Protein AF-A0A523A9A0-F1 (afdb_monomer_lite)

pLDDT: mean 92.06, std 7.3, range [71.69, 98.31]

Secondary structure (DSSP, 8-state):
----HHHHHHHHHHTT---------SSHHHHHHHHHHH-SSEEEE-SS-SSTTTTT-EEEEE-SHHHHHHHHT-

Foldseek 3Di:
DDDWPVRVQVVCVVVVRDDDDDDDDPDLVRQLVRCVVVADDDKAADGDDDPRVVVVRIDGRQHHSVSSSVSVVD

Sequence (74 aa):
MLLLEQEAKELLEGYGIRTAKGVICGSEEEAVRAARAMGFPVVMKVHGILHKSDVGGVVLNVKSEEEVRSAFRR

Structure (mmCIF, N/CA/C/O backbone):
data_AF-A0A523A9A0-F1
#
_entry.id   AF-A0A523A9A0-F1
#
loop_
_atom_site.group_PDB
_atom_site.id
_atom_site.type_symbol
_atom_site.label_atom_id
_atom_site.label_alt_id
_atom_site.label_comp_id
_atom_site.label_asym_id
_atom_site.label_entity_id
_atom_site.label_seq_id
_atom_site.pdbx_PDB_ins_code
_atom_site.Cartn_x
_atom_site.Cartn_y
_atom_site.Cartn_z
_atom_site.occupancy
_atom_site.B_iso_or_equiv
_atom_site.auth_seq_id
_atom_site.auth_comp_id
_atom_site.auth_asym_id
_atom_site.auth_atom_id
_atom_site.pdbx_PDB_model_num
ATOM 1 N N . MET A 1 1 ? 18.764 3.873 -17.791 1.00 71.69 1 MET A N 1
ATOM 2 C CA . MET A 1 1 ? 17.429 4.498 -17.698 1.00 71.69 1 MET A CA 1
ATOM 3 C C . MET A 1 1 ? 16.559 3.574 -16.865 1.00 71.69 1 MET A C 1
ATOM 5 O O . MET A 1 1 ? 16.468 2.405 -17.216 1.00 71.69 1 MET A O 1
ATOM 9 N N . LEU A 1 2 ? 16.034 4.045 -15.736 1.00 83.06 2 LEU A N 1
ATOM 10 C CA . LEU A 1 2 ? 15.167 3.272 -14.839 1.00 83.06 2 LEU A CA 1
ATOM 11 C C . LEU A 1 2 ? 13.792 3.940 -14.822 1.00 83.06 2 LEU A C 1
ATOM 13 O O . LEU A 1 2 ? 13.738 5.166 -14.794 1.00 83.06 2 LEU A O 1
ATOM 17 N N . LEU A 1 3 ? 12.725 3.140 -14.859 1.00 85.88 3 LEU A N 1
ATOM 18 C CA . LEU A 1 3 ? 11.343 3.614 -14.758 1.00 85.88 3 LEU A CA 1
ATOM 19 C C . LEU A 1 3 ? 10.879 3.570 -13.301 1.00 85.88 3 LEU A C 1
ATOM 21 O O . LEU A 1 3 ? 11.184 2.623 -12.567 1.00 85.88 3 LEU A O 1
ATOM 25 N N . LEU A 1 4 ? 10.098 4.564 -12.894 1.00 87.56 4 LEU A N 1
ATOM 26 C CA . LEU A 1 4 ? 9.322 4.519 -11.664 1.00 87.56 4 LEU A CA 1
ATOM 27 C C . LEU A 1 4 ? 8.171 3.511 -11.794 1.00 87.56 4 LEU A C 1
ATOM 29 O O . LEU A 1 4 ? 7.762 3.116 -12.883 1.00 87.56 4 LEU A O 1
ATOM 33 N N . GLU A 1 5 ? 7.611 3.097 -10.654 1.00 88.44 5 GLU A N 1
ATOM 34 C CA . GLU A 1 5 ? 6.532 2.094 -10.622 1.00 88.44 5 GLU A CA 1
ATOM 35 C C . GLU A 1 5 ? 5.309 2.516 -11.448 1.00 88.44 5 GLU A C 1
ATOM 37 O O . GLU A 1 5 ? 4.683 1.661 -12.064 1.00 88.44 5 GLU A O 1
ATOM 42 N N . GLN A 1 6 ? 4.975 3.810 -11.479 1.00 88.62 6 GLN A N 1
ATOM 43 C CA . GLN A 1 6 ? 3.857 4.309 -12.279 1.00 88.62 6 GLN A CA 1
ATOM 44 C C . GLN A 1 6 ? 4.143 4.184 -13.778 1.00 88.62 6 GLN A C 1
ATOM 46 O O . GLN A 1 6 ? 3.356 3.572 -14.489 1.00 88.62 6 GLN A O 1
ATOM 51 N N . GLU A 1 7 ? 5.294 4.682 -14.231 1.00 90.56 7 GLU A N 1
ATOM 52 C CA . GLU A 1 7 ? 5.702 4.632 -15.640 1.00 90.56 7 GLU A CA 1
ATOM 53 C C . GLU A 1 7 ? 5.783 3.182 -16.141 1.00 90.56 7 GLU A C 1
ATOM 55 O O . GLU A 1 7 ? 5.346 2.858 -17.244 1.00 90.56 7 GLU A O 1
ATOM 60 N N . ALA A 1 8 ? 6.286 2.273 -15.298 1.00 92.38 8 ALA A N 1
ATOM 61 C CA . ALA A 1 8 ? 6.325 0.849 -15.604 1.00 92.38 8 ALA A CA 1
ATOM 62 C C . ALA A 1 8 ? 4.917 0.241 -15.729 1.00 92.38 8 ALA A C 1
ATOM 64 O O . ALA A 1 8 ? 4.684 -0.576 -16.618 1.00 92.38 8 ALA A O 1
ATOM 65 N N . LYS A 1 9 ? 3.970 0.627 -14.863 1.00 93.44 9 LYS A N 1
ATOM 66 C CA . LYS A 1 9 ? 2.581 0.150 -14.943 1.00 93.44 9 LYS A CA 1
ATOM 67 C C . LYS A 1 9 ? 1.861 0.688 -16.174 1.00 93.44 9 LYS A C 1
ATOM 69 O O . LYS A 1 9 ? 1.224 -0.096 -16.866 1.00 93.44 9 LYS A O 1
ATOM 74 N N . GLU A 1 10 ? 2.006 1.975 -16.473 1.00 93.00 10 GLU A N 1
ATOM 75 C CA . GLU A 1 10 ? 1.419 2.606 -17.661 1.00 93.00 10 GLU A CA 1
ATOM 76 C C . GLU A 1 10 ? 1.914 1.935 -18.946 1.00 93.00 10 GLU A C 1
ATOM 78 O O . GLU A 1 10 ? 1.118 1.622 -19.833 1.00 93.00 10 GLU A O 1
ATOM 83 N N . LEU A 1 11 ? 3.213 1.619 -19.014 1.00 95.00 11 LEU A N 1
ATOM 84 C CA . LEU A 1 11 ? 3.780 0.861 -20.124 1.00 95.00 11 LEU A CA 1
ATOM 85 C C . LEU A 1 11 ? 3.121 -0.519 -20.256 1.00 95.00 11 LEU A C 1
ATOM 87 O O . LEU A 1 11 ? 2.663 -0.873 -21.338 1.00 95.00 11 LEU A O 1
ATOM 91 N N . LEU A 1 12 ? 3.052 -1.291 -19.167 1.00 96.19 12 LEU A N 1
ATOM 92 C CA . LEU A 1 12 ? 2.452 -2.631 -19.161 1.00 96.19 12 LEU A CA 1
ATOM 93 C C . LEU A 1 12 ? 0.973 -2.606 -19.576 1.00 96.19 12 LEU A C 1
ATOM 95 O O . LEU A 1 12 ? 0.545 -3.435 -20.383 1.00 96.19 12 LEU A O 1
ATOM 99 N N . GLU A 1 13 ? 0.206 -1.638 -19.079 1.00 95.62 13 GLU A N 1
ATOM 100 C CA . GLU A 1 13 ? -1.205 -1.465 -19.432 1.00 95.62 13 GLU A CA 1
ATOM 101 C C . GLU A 1 13 ? -1.388 -1.077 -20.901 1.00 95.62 13 GLU A C 1
ATOM 103 O O . GLU A 1 13 ? -2.304 -1.588 -21.548 1.00 95.62 13 GLU A O 1
ATOM 108 N N . GLY A 1 14 ? -0.474 -0.279 -21.464 1.00 96.25 14 GLY A N 1
ATOM 109 C CA . GLY A 1 14 ? -0.423 0.016 -22.899 1.00 96.25 14 GLY A CA 1
ATOM 110 C C . GLY A 1 14 ? -0.254 -1.230 -23.781 1.00 96.25 14 GLY A C 1
ATOM 111 O O . GLY A 1 14 ? -0.709 -1.238 -24.922 1.00 96.25 14 GLY A O 1
ATOM 112 N N . TYR A 1 15 ? 0.319 -2.309 -23.239 1.00 97.19 15 TYR A N 1
ATOM 113 C CA . TYR A 1 15 ? 0.415 -3.623 -23.892 1.00 97.19 15 TYR A CA 1
ATOM 114 C C . TYR A 1 15 ? -0.715 -4.594 -23.506 1.00 97.19 15 TYR A C 1
ATOM 116 O O . TYR A 1 15 ? -0.665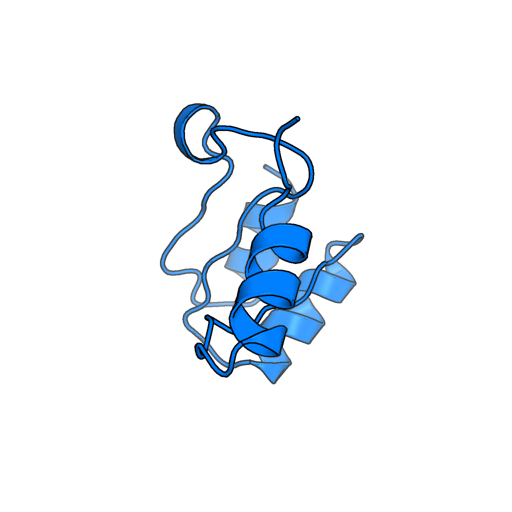 -5.774 -23.851 1.00 97.19 15 TYR A O 1
ATOM 124 N N . GLY A 1 16 ? -1.737 -4.135 -22.782 1.00 96.44 16 GLY A N 1
ATOM 125 C CA . GLY A 1 16 ? -2.859 -4.968 -22.338 1.00 96.44 16 GLY A CA 1
ATOM 126 C C . GLY A 1 16 ? -2.547 -5.867 -21.136 1.00 96.44 16 GLY A C 1
ATOM 127 O O . GLY A 1 16 ? -3.359 -6.727 -20.784 1.00 96.44 16 GLY A O 1
ATOM 128 N N . ILE A 1 17 ? -1.403 -5.679 -20.472 1.00 97.44 17 ILE A N 1
ATOM 129 C CA . ILE A 1 17 ? -1.052 -6.405 -19.249 1.00 97.44 17 ILE A CA 1
ATOM 130 C C . ILE A 1 17 ? -1.693 -5.680 -18.064 1.00 97.44 17 ILE A C 1
ATOM 132 O O . ILE A 1 17 ? -1.340 -4.550 -17.738 1.00 97.44 17 ILE A O 1
ATOM 136 N N . ARG A 1 18 ? -2.644 -6.338 -17.393 1.00 95.56 18 ARG A N 1
ATOM 137 C CA . ARG A 1 18 ? -3.326 -5.765 -16.222 1.00 95.56 18 ARG A CA 1
ATOM 138 C C . ARG A 1 18 ? -2.360 -5.593 -15.053 1.00 95.56 18 ARG A C 1
ATOM 140 O O . ARG A 1 18 ? -1.669 -6.541 -14.683 1.00 95.56 18 ARG A O 1
ATOM 147 N N . THR A 1 19 ? -2.393 -4.424 -14.416 1.00 94.44 19 THR A N 1
ATOM 148 C CA . THR A 1 19 ? -1.590 -4.134 -13.223 1.00 94.44 19 THR A CA 1
ATOM 149 C C . THR A 1 19 ? -2.458 -3.877 -11.989 1.00 94.44 19 THR A C 1
ATOM 151 O O . THR A 1 19 ? -3.684 -3.757 -12.065 1.00 94.44 19 THR A O 1
ATOM 154 N N . ALA A 1 20 ? -1.823 -3.834 -10.814 1.00 91.62 20 ALA A N 1
ATOM 155 C CA . ALA A 1 20 ? -2.499 -3.448 -9.583 1.00 91.62 20 ALA A CA 1
ATOM 156 C C . ALA A 1 20 ? -2.814 -1.945 -9.603 1.00 91.62 20 ALA A C 1
ATOM 158 O O . ALA A 1 20 ? -1.891 -1.117 -9.568 1.00 91.62 20 ALA A O 1
ATOM 159 N N . LYS A 1 21 ? -4.114 -1.622 -9.597 1.00 88.62 21 LYS A N 1
ATOM 160 C CA . LYS A 1 21 ? -4.623 -0.251 -9.485 1.00 88.62 21 LYS A CA 1
ATOM 161 C C . LYS A 1 21 ? -4.119 0.404 -8.198 1.00 88.62 21 LYS A C 1
ATOM 163 O O . LYS A 1 21 ? -4.011 -0.249 -7.162 1.00 88.62 21 LYS A O 1
ATOM 168 N N . GLY A 1 22 ? -3.822 1.694 -8.268 1.00 91.69 22 GLY A N 1
ATOM 169 C CA . GLY A 1 22 ? -3.388 2.486 -7.125 1.00 91.69 22 GLY A CA 1
ATOM 170 C C . GLY A 1 22 ? -3.527 3.975 -7.406 1.00 91.69 22 GLY A C 1
ATOM 171 O O . GLY A 1 22 ? -3.742 4.375 -8.548 1.00 91.69 22 GLY A O 1
ATOM 172 N N . VAL A 1 23 ? -3.411 4.780 -6.354 1.00 93.19 23 VAL A N 1
ATOM 173 C CA . VAL A 1 23 ? -3.536 6.240 -6.406 1.00 93.19 23 VAL A CA 1
ATOM 174 C C . VAL A 1 23 ? -2.303 6.848 -5.750 1.00 93.19 23 VAL A C 1
ATOM 176 O O . VAL A 1 23 ? -1.910 6.423 -4.662 1.00 93.19 23 VAL A O 1
ATOM 179 N N . ILE A 1 24 ? -1.687 7.831 -6.404 1.00 93.81 24 ILE A N 1
ATOM 180 C CA . ILE A 1 24 ? -0.622 8.633 -5.796 1.00 93.81 24 ILE A CA 1
ATOM 181 C C . ILE A 1 24 ? -1.278 9.715 -4.955 1.00 93.81 24 ILE A C 1
ATOM 183 O O . ILE A 1 24 ? -2.170 10.413 -5.426 1.00 93.81 24 ILE A O 1
ATOM 187 N N . CYS A 1 25 ? -0.834 9.824 -3.709 1.00 95.69 25 CYS A N 1
ATOM 188 C CA . CYS A 1 25 ? -1.364 10.770 -2.741 1.00 95.69 25 CYS A CA 1
ATOM 189 C C . CYS A 1 25 ? -0.218 11.670 -2.278 1.00 95.69 25 CYS A C 1
ATOM 191 O O . CYS A 1 25 ? 0.817 11.164 -1.842 1.00 95.69 25 CYS A O 1
ATOM 193 N N . GLY A 1 26 ? -0.399 12.984 -2.385 1.00 95.25 26 GLY A N 1
ATOM 194 C CA . GLY A 1 26 ? 0.543 14.000 -1.915 1.00 95.25 26 GLY A CA 1
ATOM 195 C C . GLY A 1 26 ? 0.255 14.492 -0.494 1.00 95.25 26 GLY A C 1
ATOM 196 O O . GLY A 1 26 ? 1.059 15.232 0.063 1.00 95.25 26 GLY A O 1
ATOM 197 N N . SER A 1 27 ? -0.870 14.086 0.102 1.00 96.88 27 SER A N 1
ATOM 198 C CA . SER A 1 27 ? -1.265 14.442 1.471 1.00 96.88 27 SER A CA 1
ATOM 199 C C . SER A 1 27 ? -1.879 13.269 2.237 1.00 96.88 27 SER A C 1
ATOM 201 O O . SER A 1 27 ? -2.383 12.307 1.646 1.00 96.88 27 SER A O 1
ATOM 203 N N . GLU A 1 28 ? -1.867 13.374 3.570 1.00 97.25 28 GLU A N 1
ATOM 204 C CA . GLU A 1 28 ? -2.486 12.404 4.479 1.00 97.25 28 GLU A CA 1
ATOM 205 C C . GLU A 1 28 ? -3.986 12.259 4.163 1.00 97.25 28 GLU A C 1
ATOM 207 O O . GLU A 1 28 ? -4.518 11.151 4.070 1.00 97.25 28 GLU A O 1
ATOM 212 N N . GLU A 1 29 ? -4.672 13.374 3.911 1.00 97.88 29 GLU A N 1
ATOM 213 C CA . GLU A 1 29 ? -6.093 13.400 3.574 1.00 97.88 29 GLU A CA 1
ATOM 214 C C . GLU A 1 29 ? -6.387 12.737 2.226 1.00 97.88 29 GLU A C 1
ATOM 216 O O . GLU A 1 29 ? -7.405 12.053 2.091 1.00 97.88 29 GLU A O 1
ATOM 221 N N . GLU A 1 30 ? -5.526 12.924 1.221 1.00 98.19 30 GLU A N 1
ATOM 222 C CA . GLU A 1 30 ? -5.643 12.213 -0.057 1.00 98.19 30 GLU A CA 1
ATOM 223 C C . GLU A 1 30 ? -5.485 10.707 0.127 1.00 98.19 30 GLU A C 1
ATOM 225 O O . GLU A 1 30 ? -6.305 9.952 -0.400 1.00 98.19 30 GLU A O 1
ATOM 230 N N . ALA A 1 31 ? -4.505 10.274 0.925 1.00 97.56 31 ALA A N 1
ATOM 231 C CA . ALA A 1 31 ? -4.273 8.861 1.208 1.00 97.56 31 ALA A CA 1
ATOM 232 C C . ALA A 1 31 ? -5.482 8.215 1.896 1.00 97.56 31 ALA A C 1
ATOM 234 O O . ALA A 1 31 ? -5.927 7.141 1.486 1.00 97.56 31 ALA A O 1
ATOM 235 N N . VAL A 1 32 ? -6.070 8.892 2.888 1.00 98.25 32 VAL A N 1
ATOM 236 C CA . VAL A 1 32 ? -7.279 8.418 3.583 1.00 98.25 32 VAL A CA 1
ATOM 237 C C . VAL A 1 32 ? -8.471 8.334 2.630 1.0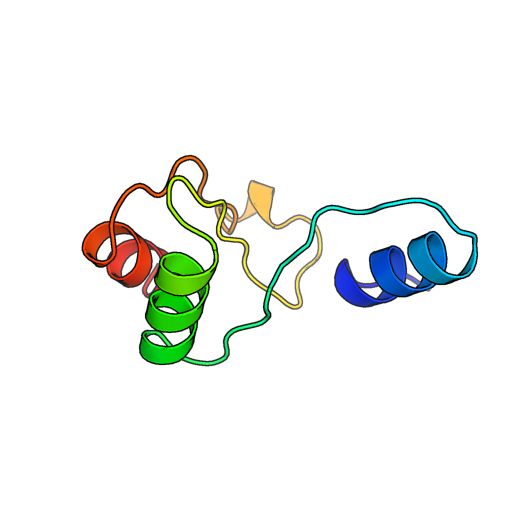0 98.25 32 VAL A C 1
ATOM 239 O O . VAL A 1 32 ? -9.161 7.312 2.603 1.00 98.25 32 VAL A O 1
ATOM 242 N N . ARG A 1 33 ? -8.708 9.368 1.808 1.00 98.25 33 ARG A N 1
ATOM 243 C CA . ARG A 1 33 ? -9.799 9.353 0.817 1.00 98.25 33 ARG A CA 1
ATOM 244 C C . ARG A 1 33 ? -9.628 8.224 -0.197 1.00 98.25 33 ARG A C 1
ATOM 246 O O . ARG A 1 33 ? -10.595 7.518 -0.478 1.00 98.25 33 ARG A O 1
ATOM 253 N N . ALA A 1 34 ? -8.416 8.035 -0.717 1.00 97.56 34 ALA A N 1
ATOM 254 C CA . ALA A 1 34 ? -8.111 6.973 -1.668 1.00 97.56 34 ALA A CA 1
ATOM 255 C C . ALA A 1 34 ? -8.308 5.585 -1.042 1.00 97.56 34 ALA A C 1
ATOM 257 O O . ALA A 1 34 ? -8.961 4.733 -1.643 1.00 97.56 34 ALA A O 1
ATOM 258 N N . ALA A 1 35 ? -7.811 5.365 0.178 1.00 97.50 35 ALA A N 1
ATOM 259 C CA . ALA A 1 35 ? -7.976 4.097 0.885 1.00 97.50 35 ALA A CA 1
ATOM 260 C C . ALA A 1 35 ? -9.452 3.776 1.160 1.00 97.50 35 ALA A C 1
ATOM 262 O O . ALA A 1 35 ? -9.895 2.660 0.889 1.00 97.50 35 ALA A O 1
ATOM 263 N N . ARG A 1 36 ? -10.246 4.764 1.600 1.00 97.62 36 ARG A N 1
ATOM 264 C CA . ARG A 1 36 ? -11.696 4.599 1.789 1.00 97.62 36 ARG A CA 1
ATOM 265 C C . ARG A 1 36 ? -12.401 4.227 0.482 1.00 97.62 36 ARG A C 1
ATOM 267 O O . ARG A 1 36 ? -13.274 3.365 0.497 1.00 97.62 36 ARG A O 1
ATOM 274 N N . ALA A 1 37 ? -12.032 4.857 -0.633 1.00 97.25 37 ALA A N 1
ATOM 275 C CA . ALA A 1 37 ? -12.628 4.574 -1.938 1.00 97.25 37 ALA A CA 1
ATOM 276 C C . ALA A 1 37 ? -12.240 3.189 -2.490 1.00 97.25 37 ALA A C 1
ATOM 278 O O . ALA A 1 37 ? -13.058 2.543 -3.140 1.00 97.25 37 ALA A O 1
ATOM 279 N N . MET A 1 38 ? -11.010 2.729 -2.235 1.00 96.00 38 MET A N 1
ATOM 280 C CA . MET A 1 38 ? -10.545 1.394 -2.638 1.00 96.00 38 MET A CA 1
ATOM 281 C C . MET A 1 38 ? -11.112 0.272 -1.758 1.00 96.00 38 MET A C 1
ATOM 283 O O . MET A 1 38 ? -11.274 -0.849 -2.238 1.00 96.00 38 MET A O 1
ATOM 287 N N . GLY A 1 39 ? -11.423 0.572 -0.495 1.00 96.94 39 GLY A N 1
ATOM 288 C CA . GLY A 1 39 ? -11.761 -0.422 0.516 1.00 96.94 39 GLY A CA 1
ATOM 289 C C . GLY A 1 39 ? -10.516 -1.044 1.152 1.00 96.94 39 GLY A C 1
ATOM 290 O O . GLY A 1 39 ? -9.432 -1.065 0.572 1.00 96.94 39 GLY A O 1
ATOM 291 N N . PHE A 1 40 ? -10.676 -1.545 2.374 1.00 96.75 40 PHE A N 1
ATOM 292 C CA . PHE A 1 40 ? -9.595 -2.139 3.160 1.00 96.75 40 PHE A CA 1
ATOM 293 C C . PHE A 1 40 ? -9.575 -3.677 3.038 1.00 96.75 40 PHE A C 1
ATOM 295 O O . PHE A 1 40 ? -10.634 -4.280 2.850 1.00 96.75 40 PHE A O 1
ATOM 302 N N . PRO A 1 41 ? -8.409 -4.334 3.214 1.00 97.69 41 PRO A N 1
ATOM 303 C CA . PRO A 1 41 ? -7.097 -3.743 3.487 1.00 97.69 41 PRO A CA 1
ATOM 304 C C . PRO A 1 41 ? -6.415 -3.180 2.231 1.00 97.69 41 PRO A C 1
ATOM 306 O O . PRO A 1 41 ? -6.582 -3.706 1.133 1.00 97.69 41 PRO A O 1
ATOM 309 N N . VAL A 1 42 ? -5.582 -2.153 2.417 1.00 97.44 42 VAL A N 1
ATOM 310 C CA . VAL A 1 42 ? -4.752 -1.562 1.353 1.00 97.44 42 VAL A CA 1
ATOM 311 C C . VAL A 1 42 ? -3.260 -1.786 1.604 1.00 97.44 42 VAL A C 1
ATOM 313 O O . VAL A 1 42 ? -2.822 -2.119 2.709 1.00 97.44 42 VAL A O 1
ATOM 316 N N . VAL A 1 43 ? -2.467 -1.597 0.550 1.00 96.38 43 VAL A N 1
ATOM 317 C CA . VAL A 1 43 ? -1.004 -1.513 0.618 1.00 96.38 43 VAL A CA 1
ATOM 318 C C . VAL A 1 43 ? -0.599 -0.072 0.341 1.00 96.38 43 VAL A C 1
ATOM 320 O O . VAL A 1 43 ? -0.967 0.479 -0.695 1.00 96.38 43 VAL A O 1
ATOM 323 N N . MET A 1 44 ? 0.188 0.519 1.236 1.00 95.44 44 MET A N 1
ATOM 324 C CA . MET A 1 44 ? 0.767 1.850 1.055 1.00 95.44 44 MET A CA 1
ATOM 325 C C . MET A 1 44 ? 2.245 1.728 0.708 1.00 95.44 44 MET A C 1
ATOM 327 O O . MET A 1 44 ? 2.964 0.912 1.284 1.00 95.44 44 MET A O 1
ATOM 331 N N . LYS A 1 45 ? 2.703 2.527 -0.256 1.00 93.19 45 LYS A N 1
ATOM 332 C CA . LYS A 1 45 ? 4.105 2.559 -0.675 1.00 93.19 45 LYS A CA 1
ATOM 333 C C . LYS A 1 45 ? 4.557 4.000 -0.889 1.00 93.19 45 LYS A C 1
ATOM 335 O O . LYS A 1 45 ? 3.821 4.774 -1.496 1.00 93.19 45 LYS A O 1
ATOM 340 N N . VAL A 1 46 ? 5.775 4.330 -0.469 1.00 90.81 46 VAL A N 1
ATOM 341 C CA . VAL A 1 46 ? 6.411 5.628 -0.739 1.00 90.81 46 VAL A CA 1
ATOM 342 C C . VAL A 1 46 ? 6.638 5.788 -2.244 1.00 90.81 46 VAL A C 1
ATOM 344 O O . VAL A 1 46 ? 7.112 4.872 -2.920 1.00 90.81 46 VAL A O 1
ATOM 347 N N . HIS A 1 47 ? 6.289 6.949 -2.791 1.00 87.06 47 HIS A N 1
ATOM 348 C CA . HIS A 1 47 ? 6.481 7.264 -4.205 1.00 87.06 47 HIS A CA 1
ATOM 349 C C . HIS A 1 47 ? 7.861 7.906 -4.457 1.00 87.06 47 HIS A C 1
ATOM 351 O O . HIS A 1 47 ? 8.423 8.539 -3.572 1.00 87.06 47 HIS A O 1
ATOM 357 N N . GLY A 1 48 ? 8.414 7.745 -5.665 1.00 82.06 48 GLY A N 1
ATOM 358 C CA . GLY A 1 48 ? 9.634 8.453 -6.090 1.00 82.06 48 GLY A CA 1
ATOM 359 C C . GLY A 1 48 ? 10.979 7.828 -5.694 1.00 82.06 48 GLY A C 1
ATOM 360 O O . GLY A 1 48 ? 12.015 8.386 -6.037 1.00 82.06 48 GLY A O 1
ATOM 361 N N . ILE A 1 49 ? 10.993 6.666 -5.030 1.00 80.75 49 ILE A N 1
ATOM 362 C CA . ILE A 1 49 ? 12.235 5.951 -4.684 1.00 80.75 49 ILE A CA 1
ATOM 363 C C . ILE A 1 49 ? 12.273 4.528 -5.257 1.00 80.75 49 ILE A C 1
ATOM 365 O O . ILE A 1 49 ? 11.260 3.817 -5.321 1.00 80.75 49 ILE A O 1
ATOM 369 N N . LEU A 1 50 ? 13.472 4.108 -5.658 1.00 73.38 50 LEU A N 1
ATOM 370 C CA . LEU A 1 50 ? 13.806 2.714 -5.952 1.00 73.38 50 LEU A CA 1
ATOM 371 C C . LEU A 1 50 ? 14.089 1.992 -4.623 1.00 73.38 50 LEU A C 1
ATOM 373 O O . LEU A 1 50 ? 14.566 2.622 -3.686 1.00 73.38 50 LEU A O 1
ATOM 377 N N . HIS A 1 51 ? 13.777 0.693 -4.525 1.00 78.31 51 HIS A N 1
ATOM 378 C CA . HIS A 1 51 ? 13.988 -0.111 -3.303 1.00 78.31 51 HIS A CA 1
ATOM 379 C C . HIS A 1 51 ? 13.162 0.295 -2.059 1.00 78.31 51 HIS A C 1
ATOM 381 O O . HIS A 1 51 ? 13.612 0.195 -0.924 1.00 78.31 51 HIS A O 1
ATOM 387 N N . LYS A 1 52 ? 11.894 0.683 -2.254 1.00 74.81 52 LYS A N 1
ATOM 388 C CA . LYS A 1 52 ? 10.950 1.124 -1.198 1.00 74.81 52 LYS A CA 1
ATOM 389 C C . LYS A 1 52 ? 10.915 0.240 0.055 1.00 74.81 52 LYS A C 1
ATOM 391 O O . LYS A 1 52 ? 10.797 0.762 1.155 1.00 74.81 52 LYS A O 1
ATOM 396 N N . SER A 1 53 ? 10.993 -1.082 -0.096 1.00 73.06 53 SER A N 1
ATOM 397 C CA . SER A 1 53 ? 10.978 -2.007 1.043 1.00 73.06 53 SER A CA 1
ATOM 398 C C . SER A 1 53 ? 12.218 -1.870 1.927 1.00 73.06 53 SER A C 1
ATOM 400 O O . SER A 1 53 ? 12.099 -1.957 3.145 1.00 73.06 53 SER A O 1
ATOM 402 N N . ASP A 1 54 ? 13.378 -1.593 1.330 1.00 74.56 54 ASP A N 1
ATOM 403 C CA . ASP A 1 54 ? 14.672 -1.547 2.021 1.00 74.56 54 ASP A CA 1
ATOM 404 C C . ASP A 1 54 ? 14.768 -0.332 2.959 1.00 74.56 54 ASP A C 1
ATOM 406 O O . ASP A 1 54 ? 15.517 -0.347 3.931 1.00 74.56 54 ASP A O 1
ATOM 410 N N . VAL A 1 55 ? 13.943 0.692 2.718 1.00 76.06 55 VAL A N 1
ATOM 411 C CA . VAL A 1 55 ? 13.794 1.865 3.596 1.00 76.06 55 VAL A CA 1
ATOM 412 C C . VAL A 1 55 ? 12.538 1.811 4.474 1.00 76.06 55 VAL A C 1
ATOM 414 O O . VAL A 1 55 ? 12.179 2.798 5.108 1.00 76.06 55 VAL A O 1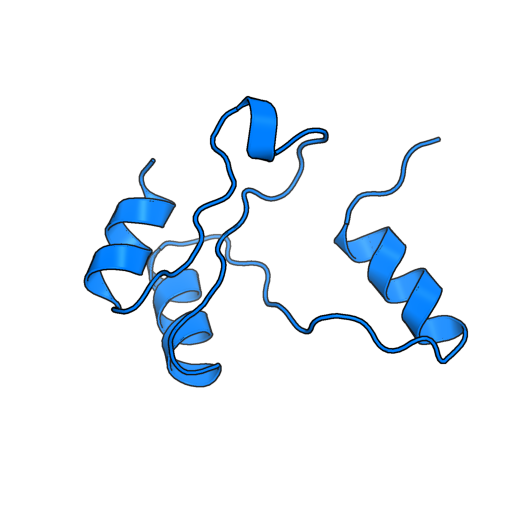
ATOM 417 N N . GLY A 1 56 ? 11.821 0.682 4.499 1.00 78.94 56 GLY A N 1
ATOM 418 C CA . GLY A 1 56 ? 10.549 0.561 5.220 1.00 78.94 56 GLY A CA 1
ATOM 419 C C . GLY A 1 56 ? 9.394 1.359 4.600 1.00 78.94 56 GLY A C 1
ATOM 420 O O . GLY A 1 56 ? 8.347 1.504 5.224 1.00 78.94 56 GLY A O 1
ATOM 421 N N . GLY A 1 57 ? 9.551 1.834 3.365 1.00 86.12 57 GLY A N 1
ATOM 422 C CA . GLY A 1 57 ? 8.566 2.597 2.599 1.00 86.12 57 GLY A CA 1
ATOM 423 C C . GLY A 1 57 ? 7.473 1.740 1.956 1.00 86.12 57 GLY A C 1
ATOM 424 O O . GLY A 1 57 ? 6.863 2.171 0.980 1.00 86.12 57 GLY A O 1
ATOM 425 N N . VAL A 1 58 ? 7.241 0.522 2.453 1.00 93.12 58 VAL A N 1
ATOM 426 C CA . VAL A 1 58 ? 6.102 -0.331 2.088 1.00 93.12 58 VAL A CA 1
ATOM 427 C C . VAL A 1 58 ? 5.402 -0.766 3.367 1.00 93.12 58 VAL A C 1
ATOM 429 O O . VAL A 1 58 ? 5.980 -1.472 4.191 1.00 93.12 58 VAL A O 1
ATOM 432 N N . VAL A 1 59 ? 4.136 -0.381 3.504 1.00 94.50 59 VAL A N 1
ATOM 433 C CA . VAL A 1 59 ? 3.268 -0.775 4.612 1.00 94.50 59 VAL A CA 1
ATOM 434 C C . VAL A 1 59 ? 2.161 -1.658 4.054 1.00 94.50 59 VAL A C 1
ATOM 436 O O . VAL A 1 59 ? 1.339 -1.236 3.238 1.00 94.50 59 VAL A O 1
ATOM 439 N N . LEU A 1 60 ? 2.182 -2.923 4.457 1.00 95.44 60 LEU A N 1
ATOM 440 C CA . LEU A 1 60 ? 1.201 -3.922 4.051 1.00 95.44 60 LEU A CA 1
ATOM 441 C C . LEU A 1 60 ? 0.059 -3.982 5.062 1.00 95.44 60 LEU A C 1
ATOM 443 O O . LEU A 1 60 ? 0.254 -3.684 6.236 1.00 95.44 60 LEU A O 1
ATOM 447 N N . ASN A 1 61 ? -1.092 -4.486 4.610 1.00 96.75 61 ASN A N 1
ATOM 448 C CA . ASN A 1 61 ? -2.208 -4.841 5.483 1.00 96.75 61 ASN A CA 1
ATOM 449 C C . A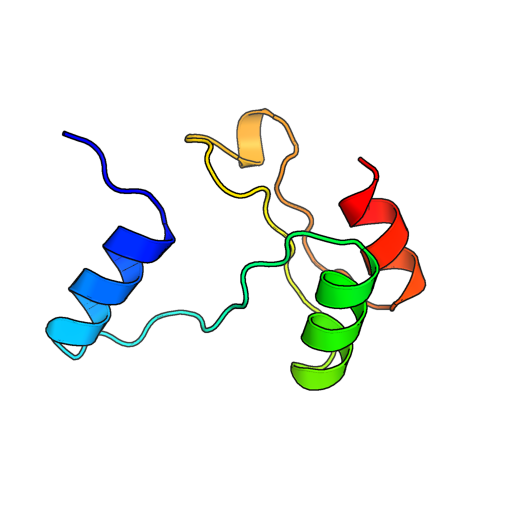SN A 1 61 ? -2.716 -3.659 6.326 1.00 96.75 61 ASN A C 1
ATOM 451 O O . ASN A 1 61 ? -3.014 -3.837 7.503 1.00 96.75 61 ASN A O 1
ATOM 455 N N . VAL A 1 62 ? -2.798 -2.475 5.712 1.00 97.69 62 VAL A N 1
ATOM 456 C CA . VAL A 1 62 ? -3.367 -1.271 6.323 1.00 97.69 62 VAL A CA 1
ATOM 457 C C . VAL A 1 62 ? -4.885 -1.418 6.316 1.00 97.69 62 VAL A C 1
ATOM 459 O O . VAL A 1 62 ? -5.488 -1.520 5.245 1.00 97.69 62 VAL A O 1
ATOM 462 N N . LYS A 1 63 ? -5.507 -1.483 7.493 1.00 98.25 63 LYS A N 1
ATOM 463 C CA . LYS A 1 63 ? -6.907 -1.913 7.674 1.00 98.25 63 LYS A CA 1
ATOM 464 C C . LYS A 1 63 ? -7.875 -0.804 8.062 1.00 98.25 63 LYS A C 1
ATOM 466 O O . LYS A 1 63 ? -9.077 -1.052 8.106 1.00 98.25 63 LYS A O 1
ATOM 471 N N . SER A 1 64 ? -7.379 0.385 8.377 1.00 98.31 64 SER A N 1
ATOM 472 C CA . SER A 1 64 ? -8.210 1.486 8.858 1.00 98.31 64 SER A CA 1
ATOM 473 C C . SER A 1 64 ? -7.672 2.839 8.414 1.00 98.31 64 SER A C 1
ATOM 475 O O . SER A 1 64 ? -6.502 2.974 8.065 1.00 98.31 64 SER A O 1
ATOM 477 N N . GLU A 1 65 ? -8.526 3.861 8.460 1.00 98.19 65 GLU A N 1
ATOM 478 C CA . GLU A 1 65 ? -8.117 5.245 8.203 1.00 98.19 65 GLU A CA 1
ATOM 479 C C . GLU A 1 65 ? -7.026 5.705 9.182 1.00 98.19 65 GLU A C 1
ATOM 481 O O . GLU A 1 65 ? -6.101 6.399 8.778 1.00 98.19 65 GLU A O 1
ATOM 486 N N . GLU A 1 66 ? -7.084 5.269 10.444 1.00 98.06 66 GLU A N 1
ATOM 487 C CA . GLU A 1 66 ? -6.068 5.588 11.455 1.00 98.06 66 GLU A CA 1
ATOM 488 C C . GLU A 1 66 ? -4.703 4.985 11.093 1.00 98.06 66 GLU A C 1
ATOM 490 O O . GLU A 1 66 ? -3.676 5.666 11.141 1.00 98.06 66 GLU A O 1
ATOM 495 N N . GLU A 1 67 ? -4.687 3.724 10.648 1.00 98.06 67 GLU A N 1
ATOM 496 C CA . GLU A 1 67 ? -3.465 3.078 10.161 1.00 98.06 67 GLU A CA 1
ATOM 497 C C . GLU A 1 67 ? -2.929 3.756 8.892 1.00 98.06 67 GLU A C 1
ATOM 499 O O . GLU A 1 67 ? -1.713 3.870 8.746 1.00 98.06 67 GLU A O 1
ATOM 504 N N . VAL A 1 68 ? -3.798 4.266 8.008 1.00 9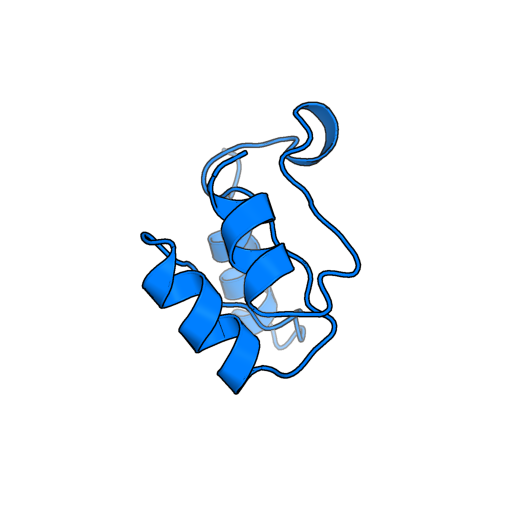7.88 68 VAL A N 1
ATOM 505 C CA . VAL A 1 68 ? -3.376 5.057 6.835 1.00 97.88 68 VAL A CA 1
ATOM 506 C C . VAL A 1 68 ? -2.650 6.329 7.269 1.00 97.88 68 VAL A C 1
ATOM 508 O O . VAL A 1 68 ? 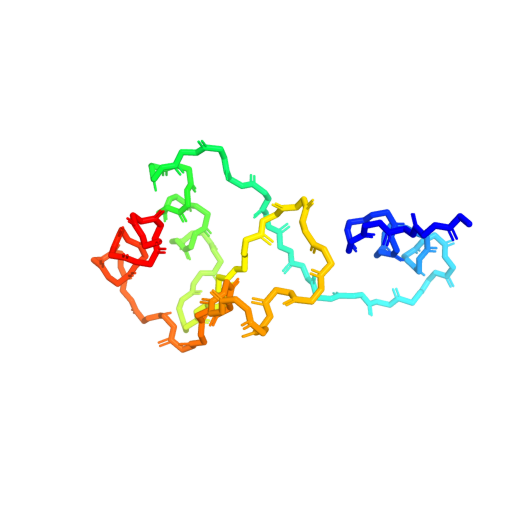-1.565 6.615 6.765 1.00 97.88 68 VAL A O 1
ATOM 511 N N . ARG A 1 69 ? -3.208 7.080 8.228 1.00 97.75 69 ARG A N 1
ATOM 512 C CA . ARG A 1 69 ? -2.577 8.304 8.755 1.00 97.75 69 ARG A CA 1
ATOM 513 C C . ARG A 1 69 ? -1.239 8.002 9.419 1.00 97.75 69 ARG A C 1
ATOM 515 O O . ARG A 1 69 ? -0.250 8.689 9.182 1.00 97.75 69 ARG A O 1
ATOM 522 N N . SER A 1 70 ? -1.191 6.943 10.227 1.00 95.94 70 SER A N 1
ATOM 523 C CA . SER A 1 70 ? 0.047 6.484 10.860 1.00 95.94 70 SER A CA 1
ATOM 524 C C . SER A 1 70 ? 1.112 6.108 9.825 1.00 95.94 70 SER A C 1
ATOM 526 O O . SER A 1 70 ? 2.257 6.536 9.953 1.00 95.94 70 SER A O 1
ATOM 528 N N . ALA A 1 71 ? 0.732 5.372 8.777 1.00 95.06 71 ALA A N 1
ATOM 529 C CA . ALA A 1 71 ? 1.634 4.965 7.707 1.00 95.06 71 ALA A CA 1
ATOM 530 C C . ALA A 1 71 ? 2.116 6.139 6.840 1.00 95.06 71 ALA A C 1
ATOM 532 O O . ALA A 1 71 ? 3.250 6.104 6.379 1.00 95.06 71 ALA A O 1
ATOM 533 N N . PHE A 1 72 ? 1.293 7.171 6.623 1.00 95.00 72 PHE A N 1
ATOM 534 C CA . PHE A 1 72 ? 1.668 8.352 5.833 1.00 95.00 72 PHE A CA 1
ATOM 535 C C . PHE A 1 72 ? 2.695 9.249 6.542 1.00 95.00 72 PHE A C 1
ATOM 537 O O . PHE A 1 72 ? 3.517 9.882 5.889 1.00 95.00 72 PHE A O 1
ATOM 544 N N . ARG A 1 73 ? 2.650 9.312 7.878 1.00 91.06 73 ARG A N 1
ATOM 545 C CA . ARG A 1 73 ? 3.551 10.143 8.700 1.00 91.06 73 ARG A CA 1
ATOM 546 C C . ARG A 1 73 ? 4.899 9.488 9.019 1.00 91.06 73 ARG A C 1
ATOM 548 O O . ARG A 1 73 ? 5.708 10.109 9.708 1.00 91.06 73 ARG A O 1
ATOM 555 N N . ARG A 1 74 ? 5.102 8.239 8.599 1.00 82.62 74 ARG A N 1
ATOM 556 C CA . ARG A 1 74 ? 6.325 7.463 8.834 1.00 82.62 74 ARG A CA 1
ATOM 557 C C . ARG A 1 74 ? 7.349 7.692 7.735 1.00 82.62 74 ARG A C 1
ATOM 559 O O . ARG A 1 74 ? 8.544 7.706 8.097 1.00 82.62 74 ARG A O 1
#

Radius of gyration: 12.96 Å; chains: 1; bounding box: 30×21×35 Å